Protein AF-A0A920LIJ8-F1 (afdb_monomer)

Sequence (121 aa):
MHGLKQLSFRNLSQPGGPEFSIERVKEIASGYSITDGFDEYGEPIERSMLPSDRFPRPYGSKEEAKGANNGAYPPDLSLIVKARADGYNYLYSLLKGYEEEIPEDLDIGDLSYNPGIPVEQ

Foldseek 3Di:
DAAQQVDFLLCCCDPPHVNDDQVVSQVVQQVDKDFPFADPVRHTDIHGGGRRDGDDDPDPDQVRCCVVPVNDGHYHPNCQLVVDVVRPVLVVQQVVQQVDDDPPPDDPDPDGDGPSDDDDD

pLDDT: mean 92.86, std 7.96, range [38.09, 98.38]

Nearest PDB structures (foldseek):
  8bel-assembly1_E  TM=9.350E-01  e=2.319E-11  Arabidopsis thaliana
  8ab6-assembly1_D  TM=9.173E-01  e=4.296E-11  Yarrowia lipolytica
  7jrg-assembly1_D  TM=9.279E-01  e=4.601E-11  Vigna radiata var. radiata
  8uge-assembly1_3D  TM=9.214E-01  e=6.050E-11  Sus scrofa
  4d6u-assembly1_D  TM=9.273E-01  e=1.690E-10  Bos taurus

Secondary structure (DSSP, 8-state):
----TT-BGGGGGSTTTT---HHHHHHHHHTSEEEEEE-TTSPEEEEE--TTSBPPPS-SSHHHHHHTTTT--PPP-TTTTTSSTTHHHHHHHHHHGGGSPPPTT---TTSPP-TTSPPP-

Structure (mmCIF, N/CA/C/O backbone):
data_AF-A0A920LIJ8-F1
#
_entry.id   AF-A0A920LIJ8-F1
#
loop_
_atom_site.group_PDB
_atom_site.id
_atom_site.type_symbol
_atom_site.label_atom_id
_atom_site.label_alt_id
_atom_site.label_comp_id
_atom_site.label_asym_id
_atom_site.label_entity_id
_atom_site.label_seq_id
_atom_site.pdbx_PDB_ins_code
_atom_site.Cartn_x
_atom_site.Cartn_y
_atom_site.Cartn_z
_atom_site.occupancy
_atom_site.B_iso_or_equiv
_atom_site.auth_seq_id
_atom_site.auth_comp_id
_atom_site.auth_asym_id
_atom_site.aut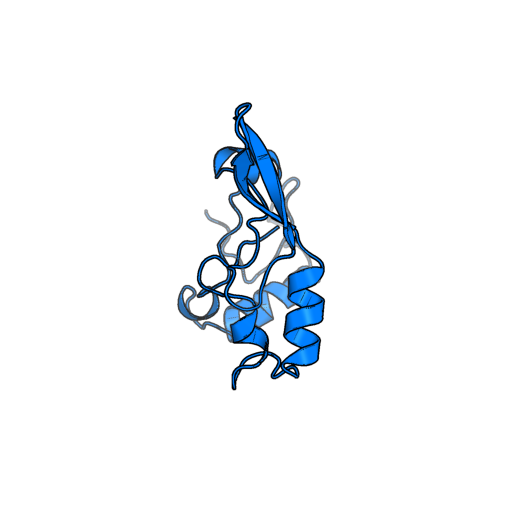h_atom_id
_atom_site.pdbx_PDB_model_num
ATOM 1 N N . MET A 1 1 ? 8.549 2.846 -1.096 1.00 84.56 1 MET A N 1
ATOM 2 C CA . MET A 1 1 ? 7.419 2.320 -0.273 1.00 84.56 1 MET A CA 1
ATOM 3 C C . MET A 1 1 ? 6.084 2.613 -0.963 1.00 84.56 1 MET A C 1
ATOM 5 O O . MET A 1 1 ? 6.006 3.616 -1.656 1.00 84.56 1 MET A O 1
ATOM 9 N N . HIS A 1 2 ? 5.046 1.782 -0.794 1.00 95.81 2 HIS A N 1
ATOM 10 C CA . HIS A 1 2 ? 3.748 1.926 -1.487 1.00 95.81 2 HIS A CA 1
ATOM 11 C C . HIS A 1 2 ? 2.581 2.255 -0.544 1.00 95.81 2 HIS A C 1
ATOM 13 O O . HIS A 1 2 ? 2.604 1.884 0.625 1.00 95.81 2 HIS A O 1
ATOM 19 N N . GLY A 1 3 ? 1.545 2.924 -1.063 1.00 95.56 3 GLY A N 1
ATOM 20 C CA . GLY A 1 3 ? 0.296 3.199 -0.338 1.00 95.56 3 GLY A CA 1
ATOM 21 C C . GLY A 1 3 ? -0.810 2.164 -0.587 1.00 95.56 3 GLY A C 1
ATOM 22 O O . GLY A 1 3 ? -0.785 1.442 -1.585 1.00 95.56 3 GLY A O 1
ATOM 23 N N . LEU A 1 4 ? -1.801 2.134 0.314 1.00 96.06 4 LEU A N 1
ATOM 24 C CA . LEU A 1 4 ? -3.022 1.312 0.239 1.00 96.06 4 LEU A CA 1
ATOM 25 C C . LEU A 1 4 ? -4.276 2.146 0.559 1.00 96.06 4 LEU A C 1
ATOM 27 O O . LEU A 1 4 ? -5.109 1.779 1.391 1.00 96.06 4 LEU A O 1
ATOM 31 N N . LYS A 1 5 ? -4.411 3.316 -0.076 1.00 94.00 5 LYS A N 1
ATOM 32 C CA . LYS A 1 5 ? -5.365 4.371 0.321 1.00 94.00 5 LYS A CA 1
ATOM 33 C C . LYS A 1 5 ? -6.839 3.950 0.356 1.00 94.00 5 LYS A C 1
ATOM 35 O O . LYS A 1 5 ? -7.640 4.628 0.998 1.00 94.00 5 LYS A O 1
ATOM 40 N N . GLN A 1 6 ? -7.228 2.905 -0.378 1.00 95.06 6 GLN A N 1
ATOM 41 C CA . GLN A 1 6 ? -8.625 2.456 -0.434 1.00 95.06 6 GLN A CA 1
ATOM 42 C C . GLN A 1 6 ? -8.956 1.367 0.591 1.00 95.06 6 GLN A C 1
ATOM 44 O O . GLN A 1 6 ? -10.125 0.987 0.705 1.00 95.06 6 GLN A O 1
ATOM 49 N N . LEU A 1 7 ? -7.971 0.891 1.356 1.00 96.06 7 LEU A N 1
ATOM 50 C CA . LEU A 1 7 ? -8.144 -0.157 2.355 1.00 96.06 7 LEU A CA 1
ATOM 51 C C . LEU A 1 7 ? -8.078 0.415 3.776 1.00 96.06 7 LEU A C 1
ATOM 53 O O . LEU A 1 7 ? -7.325 1.342 4.074 1.00 96.06 7 LEU A O 1
ATOM 57 N N . SER A 1 8 ? -8.919 -0.136 4.642 1.00 97.38 8 SER A N 1
ATOM 58 C CA . SER A 1 8 ? -8.900 0.047 6.093 1.00 97.38 8 SER A CA 1
ATOM 59 C C . SER A 1 8 ? -8.432 -1.239 6.768 1.00 97.38 8 SER A C 1
ATOM 61 O O . SER A 1 8 ? -8.547 -2.318 6.184 1.00 97.38 8 SER A O 1
ATOM 63 N N . PHE A 1 9 ? -7.991 -1.163 8.023 1.00 97.88 9 PHE A N 1
ATOM 64 C CA . PHE A 1 9 ? -7.546 -2.348 8.769 1.00 97.88 9 PHE A CA 1
ATOM 65 C C . PHE A 1 9 ? -8.623 -3.438 8.866 1.00 97.88 9 PHE A C 1
ATOM 67 O O . PHE A 1 9 ? -8.315 -4.618 8.740 1.00 97.88 9 PHE A O 1
ATOM 74 N N . ARG A 1 10 ? -9.907 -3.073 8.971 1.00 97.19 10 ARG A N 1
ATOM 75 C CA . ARG A 1 10 ? -11.046 -4.011 8.955 1.00 97.19 10 ARG A CA 1
ATOM 76 C C . ARG A 1 10 ? -11.120 -4.877 7.698 1.00 97.19 10 ARG A C 1
ATOM 78 O O . ARG A 1 10 ? -11.770 -5.911 7.726 1.00 97.19 10 ARG A O 1
ATOM 85 N N . ASN A 1 11 ? -10.500 -4.462 6.590 1.00 97.06 11 ASN A N 1
ATOM 86 C CA . ASN A 1 11 ? -10.446 -5.290 5.388 1.00 97.06 11 ASN A CA 1
ATOM 87 C C . ASN A 1 11 ? -9.544 -6.520 5.588 1.00 97.06 11 ASN A C 1
ATOM 89 O O . ASN A 1 11 ? -9.700 -7.495 4.864 1.00 97.0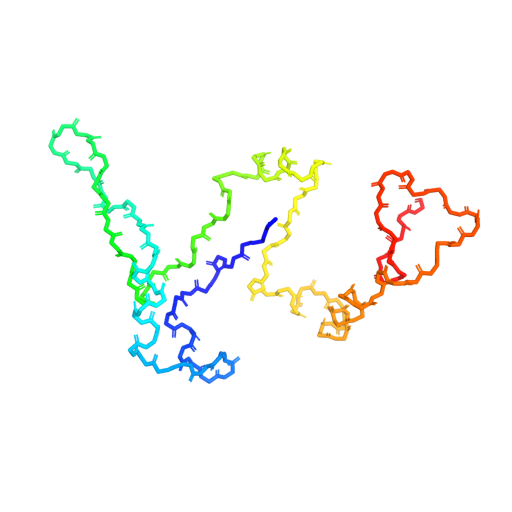6 11 ASN A O 1
ATOM 93 N N . LEU A 1 12 ? -8.656 -6.519 6.590 1.00 97.25 12 LEU A N 1
ATOM 94 C CA . LEU A 1 12 ? -7.791 -7.658 6.896 1.00 97.25 12 LEU A CA 1
ATOM 95 C C . LEU A 1 12 ? -8.548 -8.875 7.447 1.00 97.25 12 LEU A C 1
ATOM 97 O O . LEU A 1 12 ? -8.038 -9.986 7.348 1.00 97.25 12 LEU A O 1
ATOM 101 N N . SER A 1 13 ? -9.747 -8.685 8.008 1.00 97.62 13 SER A N 1
ATOM 102 C CA . SER A 1 13 ? -10.610 -9.780 8.477 1.00 97.62 13 SER A CA 1
ATOM 103 C C . SER A 1 13 ? -11.663 -10.204 7.453 1.00 97.62 13 SER A C 1
ATOM 105 O O . SER A 1 13 ? -12.498 -11.055 7.750 1.00 97.62 13 SER A O 1
ATOM 107 N N . GLN A 1 14 ? -11.698 -9.580 6.272 1.00 95.75 14 GLN A N 1
ATOM 108 C CA . GLN A 1 14 ? -12.705 -9.885 5.258 1.00 95.75 14 GLN A CA 1
ATOM 109 C C . GLN A 1 14 ? -12.282 -11.070 4.380 1.00 95.75 14 GLN A C 1
ATOM 111 O O . GLN A 1 14 ? -11.085 -11.226 4.120 1.00 95.75 14 GLN A O 1
ATOM 116 N N . PRO A 1 15 ? -13.255 -11.849 3.863 1.00 95.06 15 PRO A N 1
ATOM 117 C CA . PRO A 1 15 ? -12.992 -12.885 2.870 1.00 95.06 15 PRO A CA 1
ATOM 118 C C . PRO A 1 15 ? -12.218 -12.340 1.666 1.00 95.06 15 PRO A C 1
ATOM 120 O O . PRO A 1 15 ? -12.545 -11.267 1.148 1.00 95.06 15 PRO A O 1
ATOM 123 N N . GLY A 1 16 ? -11.199 -13.078 1.221 1.00 85.88 16 GLY A N 1
ATOM 124 C CA . GLY A 1 16 ? -10.316 -12.659 0.124 1.00 85.88 16 GLY A CA 1
ATOM 125 C C . GLY A 1 16 ? -9.215 -11.666 0.523 1.00 85.88 16 GLY A C 1
ATOM 126 O O . GLY A 1 16 ? -8.438 -11.244 -0.335 1.00 85.88 16 GLY A O 1
ATOM 127 N N . GLY A 1 17 ? -9.139 -11.289 1.803 1.00 85.81 17 GLY A N 1
ATOM 128 C CA . GLY A 1 17 ? -7.952 -10.705 2.425 1.00 85.81 17 GLY A CA 1
ATOM 129 C C . GLY A 1 17 ? -7.109 -11.776 3.138 1.00 85.81 17 GLY A C 1
ATOM 130 O O . GLY A 1 17 ? -7.155 -12.946 2.772 1.00 85.81 17 GLY A O 1
ATOM 131 N N . PRO A 1 18 ? -6.350 -11.399 4.181 1.00 94.38 18 PRO A N 1
ATOM 132 C CA . PRO A 1 18 ? -5.661 -12.349 5.063 1.00 94.38 18 PRO A CA 1
ATOM 133 C C . PRO A 1 18 ? -6.574 -13.123 6.025 1.00 94.38 18 PRO A C 1
ATOM 135 O O . PRO A 1 18 ? -6.098 -14.037 6.691 1.00 94.38 18 PRO A O 1
ATOM 138 N N . GLU A 1 19 ? -7.849 -12.733 6.133 1.00 97.38 19 GLU A N 1
ATOM 139 C CA . GLU A 1 19 ? -8.865 -13.388 6.973 1.00 97.38 19 GLU A CA 1
ATOM 140 C C . GLU A 1 19 ? -8.447 -13.523 8.450 1.00 97.38 19 GLU A C 1
ATOM 142 O O . GLU A 1 19 ? -8.727 -14.510 9.129 1.00 97.38 19 GLU A O 1
ATOM 147 N N . PHE A 1 20 ? -7.771 -12.496 8.973 1.00 98.19 20 PHE A N 1
ATOM 148 C CA . PHE A 1 20 ? -7.368 -12.444 10.376 1.00 98.19 20 PHE A CA 1
ATOM 149 C C . PHE A 1 20 ? -8.567 -12.340 11.325 1.00 98.19 20 PHE A C 1
ATOM 151 O O . PHE A 1 20 ? -9.609 -11.775 10.984 1.00 98.19 20 PHE A O 1
ATOM 158 N N . SER A 1 21 ? -8.389 -12.819 12.562 1.00 98.12 21 SER A N 1
ATOM 159 C CA . SER A 1 21 ? -9.374 -12.607 13.624 1.00 98.12 21 SER A CA 1
ATOM 160 C C . SER A 1 21 ? -9.563 -11.116 13.916 1.00 98.12 21 SER A C 1
ATOM 162 O O . SER A 1 21 ? -8.665 -10.294 13.705 1.00 98.12 21 SER A O 1
ATOM 164 N N . ILE A 1 22 ? -10.735 -10.751 14.438 1.00 97.00 22 ILE A N 1
ATOM 165 C CA . ILE A 1 22 ? -11.056 -9.358 14.782 1.00 97.00 22 ILE A CA 1
ATOM 166 C C . ILE A 1 22 ? -10.070 -8.828 15.832 1.00 97.00 22 ILE A C 1
ATOM 168 O O . ILE A 1 22 ? -9.654 -7.671 15.765 1.00 97.00 22 ILE A O 1
ATOM 172 N N . GLU A 1 23 ? -9.671 -9.677 16.775 1.00 97.94 23 GLU A N 1
ATOM 173 C CA . GLU A 1 23 ? -8.677 -9.383 17.807 1.00 97.94 23 GLU A CA 1
ATOM 174 C C . GLU A 1 23 ? -7.332 -9.049 17.162 1.00 97.94 23 GLU A C 1
ATOM 176 O O . GLU A 1 23 ? -6.762 -7.996 17.446 1.00 97.94 23 GLU A O 1
ATOM 181 N N . ARG A 1 24 ? -6.883 -9.866 16.201 1.00 98.19 24 ARG A N 1
ATOM 182 C CA . ARG A 1 24 ? -5.627 -9.627 15.489 1.00 98.19 24 ARG A CA 1
ATOM 183 C C . ARG A 1 24 ? -5.665 -8.340 14.669 1.00 98.19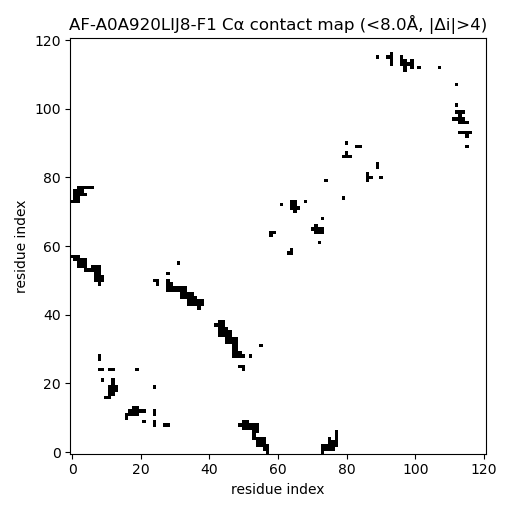 24 ARG A C 1
ATOM 185 O O . ARG A 1 24 ? -4.675 -7.616 14.616 1.00 98.19 24 ARG A O 1
ATOM 192 N N . VAL A 1 25 ? -6.797 -8.017 14.046 1.00 98.38 25 VAL A N 1
ATOM 193 C CA . VAL A 1 25 ? -6.951 -6.747 13.320 1.00 98.38 25 VAL A CA 1
ATOM 194 C C . VAL A 1 25 ? -6.873 -5.547 14.263 1.00 98.38 25 VAL A C 1
ATOM 196 O O . VAL A 1 25 ? -6.235 -4.554 13.917 1.00 98.38 25 VAL A O 1
ATOM 199 N N . LYS A 1 26 ? -7.484 -5.628 15.451 1.00 98.12 26 LYS A N 1
ATOM 200 C CA . LYS A 1 26 ? -7.376 -4.576 16.475 1.00 98.12 26 LYS A CA 1
ATOM 201 C C . LYS A 1 26 ? -5.934 -4.401 16.944 1.00 98.12 26 LYS A C 1
ATOM 203 O O . LYS A 1 26 ? -5.486 -3.264 17.026 1.00 98.12 26 LYS A O 1
ATOM 208 N N . GLU A 1 27 ? -5.212 -5.496 17.184 1.00 98.38 27 GLU A N 1
ATOM 209 C CA . GLU A 1 27 ? -3.786 -5.451 17.535 1.00 98.38 27 GLU A CA 1
ATOM 210 C C . GLU A 1 27 ? -2.965 -4.749 16.450 1.00 98.38 27 GLU A C 1
ATOM 212 O O . GLU A 1 27 ? -2.244 -3.798 16.749 1.00 98.38 27 GLU A O 1
ATOM 217 N N . ILE A 1 28 ? -3.116 -5.170 15.186 1.00 97.88 28 ILE A N 1
ATOM 218 C CA . ILE A 1 28 ? -2.397 -4.576 14.050 1.00 97.88 28 ILE A CA 1
ATOM 219 C C . ILE A 1 28 ? -2.706 -3.082 13.943 1.00 97.88 28 ILE A C 1
ATOM 221 O O . ILE A 1 28 ? -1.776 -2.291 13.824 1.00 97.88 28 ILE A O 1
ATOM 225 N N . ALA A 1 29 ? -3.984 -2.689 14.007 1.00 98.12 29 ALA A N 1
ATOM 226 C CA . ALA A 1 29 ? -4.377 -1.284 13.935 1.00 98.12 29 ALA A CA 1
ATOM 227 C C . ALA A 1 29 ? -3.778 -0.478 15.099 1.00 98.12 29 ALA A C 1
ATOM 229 O O . ALA A 1 29 ? -3.183 0.572 14.877 1.00 98.12 29 ALA A O 1
ATOM 230 N N . SER A 1 30 ? -3.840 -1.006 16.324 1.00 97.88 30 SER A N 1
ATOM 231 C CA . SER A 1 30 ? -3.337 -0.316 17.517 1.00 97.88 30 SER A CA 1
ATOM 232 C C . SER A 1 30 ? -1.822 -0.079 17.522 1.00 97.88 30 SER A C 1
ATOM 234 O O . SER A 1 30 ? -1.349 0.783 18.259 1.00 97.88 30 SER A O 1
ATOM 236 N N . GLY A 1 31 ? -1.071 -0.802 16.680 1.00 97.44 31 GLY A N 1
ATOM 237 C CA . GLY A 1 31 ? 0.359 -0.581 16.456 1.00 97.44 31 GLY A CA 1
ATOM 238 C C . GLY A 1 31 ? 0.695 0.704 15.690 1.00 97.44 31 GLY A C 1
ATOM 239 O O . GLY A 1 31 ? 1.871 1.037 15.566 1.00 97.44 31 GLY A O 1
ATOM 2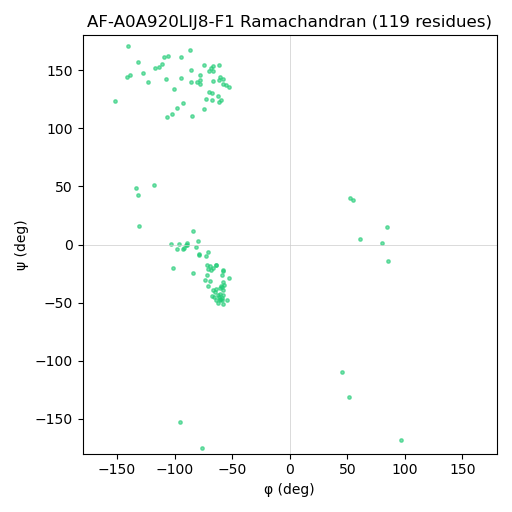40 N N . TYR A 1 32 ? -0.309 1.425 15.183 1.00 96.81 32 TYR A N 1
ATOM 241 C CA . TYR A 1 32 ? -0.155 2.698 14.480 1.00 96.81 32 TYR A CA 1
ATOM 242 C C . TYR A 1 32 ? -0.855 3.828 15.242 1.00 96.81 32 TYR A C 1
ATOM 244 O O . TYR A 1 32 ? -1.853 3.594 15.929 1.00 96.81 32 TYR A O 1
ATOM 252 N N . SER A 1 33 ? -0.364 5.060 15.083 1.00 95.69 33 SER A N 1
ATOM 253 C CA . SER A 1 33 ? -1.007 6.270 15.605 1.00 95.69 33 SER A CA 1
ATOM 254 C C . SER A 1 33 ? -1.55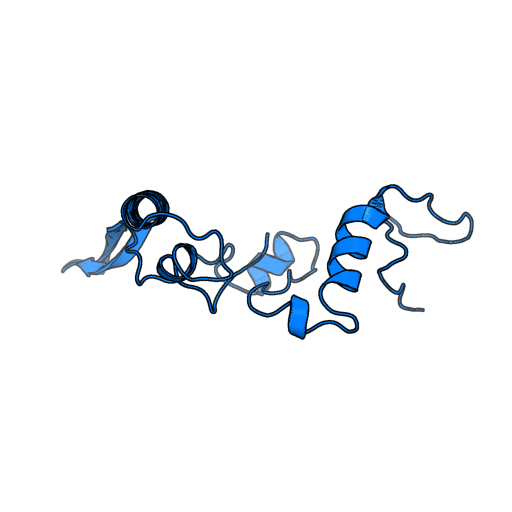6 7.153 14.485 1.00 95.69 33 SER A C 1
ATOM 256 O O . SER A 1 33 ? -1.113 7.081 13.335 1.00 95.69 33 SER A O 1
ATOM 258 N N . ILE A 1 34 ? -2.561 7.954 14.822 1.00 95.19 34 ILE A N 1
ATOM 259 C CA . ILE A 1 34 ? -3.132 8.984 13.961 1.00 95.19 34 ILE A CA 1
ATOM 260 C C . ILE A 1 34 ? -3.482 10.215 14.794 1.00 95.19 34 ILE A C 1
ATOM 262 O O . ILE A 1 34 ? -3.983 10.091 15.914 1.00 95.19 34 ILE A O 1
ATOM 266 N N . THR A 1 35 ? -3.292 11.391 14.204 1.00 94.81 35 THR A N 1
ATOM 267 C CA . THR A 1 35 ? -3.778 12.651 14.759 1.00 94.81 35 THR A CA 1
ATOM 268 C C . THR A 1 35 ? -5.308 12.698 14.727 1.00 94.81 35 THR A C 1
ATOM 270 O O . THR A 1 35 ? -5.923 12.560 13.667 1.00 94.81 35 THR A O 1
ATOM 273 N N . ASP A 1 36 ? -5.924 12.926 15.883 1.00 93.88 36 ASP A N 1
ATOM 274 C CA . ASP A 1 36 ? -7.369 12.965 16.121 1.00 93.88 36 ASP A CA 1
ATOM 275 C C . ASP A 1 36 ? -7.815 14.347 16.612 1.00 93.88 36 ASP A C 1
ATOM 277 O O . ASP A 1 36 ? -8.485 14.502 17.630 1.00 93.88 36 ASP A O 1
ATOM 281 N N . GLY A 1 37 ? -7.414 15.373 15.864 1.00 93.62 37 GLY A N 1
ATOM 282 C CA . GLY A 1 37 ? -7.709 16.769 16.168 1.00 93.62 37 GLY A CA 1
ATOM 283 C C . GLY A 1 37 ? -6.578 17.480 16.904 1.00 93.62 37 GLY A C 1
ATOM 284 O O . GLY A 1 37 ? -5.447 16.998 16.970 1.00 93.62 37 GLY A O 1
ATOM 285 N N . PHE A 1 38 ? -6.903 18.666 17.408 1.00 96.38 38 PHE A N 1
ATOM 286 C CA . PHE A 1 38 ? -5.988 19.544 18.126 1.00 96.38 38 PHE A CA 1
ATOM 287 C C . PHE A 1 38 ? -6.612 19.932 19.467 1.00 96.38 38 PHE A C 1
ATOM 289 O O . PHE A 1 38 ? -7.840 20.026 19.569 1.00 96.38 38 PHE A O 1
ATOM 296 N N . ASP A 1 39 ? -5.785 20.131 20.485 1.00 93.81 39 ASP A N 1
ATOM 297 C CA . ASP A 1 39 ? -6.229 20.586 21.799 1.00 93.81 39 ASP A CA 1
ATOM 298 C C . ASP A 1 39 ? -6.550 22.096 21.825 1.00 93.81 39 ASP A C 1
ATOM 300 O O . ASP A 1 39 ? -6.545 22.784 20.801 1.00 93.81 39 ASP A O 1
ATOM 304 N N . GLU A 1 40 ? -6.859 22.627 23.013 1.00 95.81 40 GLU A N 1
ATOM 305 C CA . GLU A 1 40 ? -7.186 24.048 23.205 1.00 95.81 40 GLU A CA 1
ATOM 306 C C . GLU A 1 40 ? -6.025 25.009 22.883 1.00 95.81 40 GLU A C 1
ATOM 308 O O . GLU A 1 40 ? -6.261 26.197 22.650 1.00 95.81 40 GLU A O 1
ATOM 313 N N . TYR A 1 41 ? -4.790 24.502 22.829 1.00 95.38 41 TYR A N 1
ATOM 314 C CA . TYR A 1 41 ? -3.581 25.251 22.488 1.00 95.38 41 TYR A CA 1
ATOM 315 C C . TYR A 1 41 ? -3.179 25.076 21.016 1.00 95.38 41 TYR A C 1
ATOM 317 O O . TYR A 1 41 ? -2.255 25.745 20.554 1.00 95.38 41 TYR A O 1
ATOM 325 N N . GLY A 1 42 ? -3.897 24.237 20.262 1.00 94.69 42 GLY A N 1
ATOM 326 C CA . GLY A 1 42 ? -3.599 23.932 18.866 1.00 94.69 42 GLY A CA 1
ATOM 327 C C . GLY A 1 42 ? -2.555 22.829 18.681 1.00 94.69 42 GLY A C 1
ATOM 328 O O . GLY A 1 42 ? -2.045 22.680 17.570 1.00 94.69 42 GLY A O 1
ATOM 329 N N . GLU A 1 43 ? -2.242 22.057 19.722 1.00 95.69 43 GLU A N 1
ATOM 330 C CA . GLU A 1 43 ? -1.308 20.932 19.650 1.00 95.69 43 GLU A CA 1
ATOM 331 C C . GLU A 1 43 ? -2.026 19.650 19.194 1.00 95.69 43 GLU A C 1
ATOM 333 O O . GLU A 1 43 ? -3.165 19.401 19.602 1.00 95.69 43 GLU A O 1
ATOM 338 N N . PRO A 1 44 ? -1.408 18.824 18.329 1.00 95.75 44 PRO A N 1
ATOM 339 C CA . PRO A 1 44 ? -2.038 17.620 17.800 1.00 95.75 44 PRO A CA 1
ATOM 340 C C . PRO A 1 44 ? -2.254 16.569 18.895 1.00 95.75 44 PRO A C 1
ATOM 342 O O . PRO A 1 44 ? -1.328 16.192 19.615 1.00 95.75 44 PRO A O 1
ATOM 345 N N . ILE A 1 45 ? -3.473 16.037 18.975 1.00 95.69 45 ILE A N 1
ATOM 346 C CA . ILE A 1 45 ? -3.805 14.914 19.856 1.00 95.69 45 ILE A CA 1
ATOM 347 C C . ILE A 1 45 ? -3.646 13.624 19.056 1.00 95.69 45 ILE A C 1
ATOM 349 O O . ILE A 1 45 ? -4.313 13.435 18.045 1.00 95.69 45 ILE A O 1
ATOM 353 N N . GLU A 1 46 ? -2.789 12.714 19.507 1.00 95.94 46 GLU A N 1
ATOM 354 C CA . GLU A 1 46 ? -2.598 11.407 18.872 1.00 95.94 46 GLU A CA 1
ATOM 355 C C . GLU A 1 46 ? -3.463 10.328 19.535 1.00 95.94 46 GLU A C 1
ATOM 357 O O . GLU A 1 46 ? -3.606 10.279 20.760 1.00 95.94 46 GLU A O 1
ATOM 362 N N . ARG A 1 47 ? -3.982 9.399 18.729 1.00 96.62 47 ARG A N 1
ATOM 363 C CA . ARG A 1 47 ? -4.626 8.168 19.207 1.00 96.62 47 ARG A CA 1
ATOM 364 C C . ARG A 1 47 ? -4.110 6.949 18.462 1.00 96.62 47 ARG A C 1
ATOM 366 O O . ARG A 1 47 ? -3.687 7.043 17.312 1.00 96.62 47 ARG A O 1
ATOM 373 N N . SER A 1 48 ? -4.236 5.778 19.078 1.00 97.94 48 SER A N 1
ATOM 374 C CA . SER A 1 48 ? -4.069 4.514 18.359 1.00 97.94 48 SER A CA 1
ATOM 375 C C . SER A 1 48 ? -5.113 4.374 17.247 1.00 97.94 48 SER A C 1
A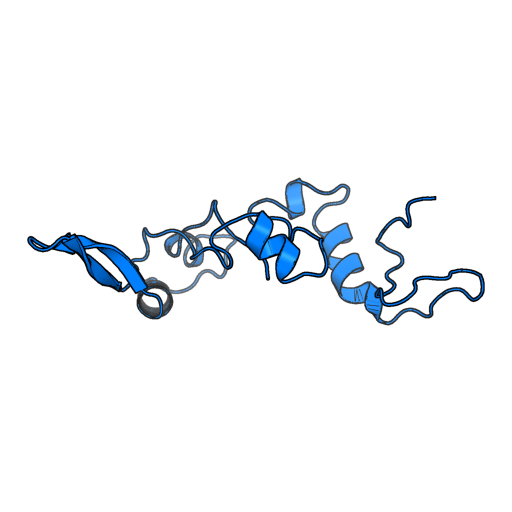TOM 377 O O . SER A 1 48 ? -6.286 4.738 17.415 1.00 97.94 48 SER A O 1
ATOM 379 N N . MET A 1 49 ? -4.699 3.822 16.109 1.00 98.38 49 MET A N 1
ATOM 380 C CA . MET A 1 49 ? -5.612 3.539 15.009 1.00 98.38 49 MET A CA 1
ATOM 381 C C . MET A 1 49 ? -6.569 2.392 15.360 1.00 98.38 49 MET A C 1
ATOM 383 O O . MET A 1 49 ? -6.260 1.459 16.104 1.00 98.38 49 MET A O 1
ATOM 387 N N . LEU A 1 50 ? -7.764 2.474 14.790 1.00 98.19 50 LEU A N 1
ATOM 388 C CA . LEU A 1 50 ? -8.866 1.537 14.940 1.00 98.19 50 LEU A CA 1
ATOM 389 C C . LEU A 1 50 ? -9.022 0.697 13.665 1.00 98.19 50 LEU A C 1
ATOM 391 O O . LEU A 1 50 ? -8.613 1.122 12.583 1.00 98.19 50 LEU A O 1
ATOM 395 N N . PRO A 1 51 ? -9.726 -0.449 13.723 1.00 98.12 51 PRO A N 1
ATOM 396 C CA . PRO A 1 51 ? -10.049 -1.225 12.526 1.00 98.12 51 PRO A CA 1
ATOM 397 C C . PRO A 1 51 ? -10.737 -0.418 11.406 1.00 98.12 51 PRO A C 1
ATOM 399 O O . PRO A 1 51 ? -10.610 -0.743 10.227 1.00 98.12 51 PRO A O 1
ATOM 402 N N . SER A 1 52 ? -11.491 0.632 11.739 1.00 97.25 52 SER A N 1
ATOM 403 C CA . SER A 1 52 ? -12.143 1.501 10.752 1.00 97.25 52 SER A CA 1
ATOM 404 C C . SER A 1 52 ? -11.176 2.412 9.993 1.00 97.25 52 SER A C 1
ATOM 406 O O . SER A 1 52 ? -11.483 2.793 8.858 1.00 97.25 52 SER A O 1
ATOM 408 N N . ASP A 1 53 ? -10.028 2.743 10.584 1.00 97.94 53 ASP A N 1
ATOM 409 C CA . ASP A 1 53 ? -9.070 3.676 10.000 1.00 97.94 53 ASP A CA 1
ATOM 410 C C . ASP A 1 53 ? -8.402 3.091 8.752 1.00 97.94 53 ASP A C 1
ATOM 412 O O . ASP A 1 53 ? -8.294 1.872 8.563 1.00 97.94 53 ASP A O 1
ATOM 416 N N . ARG A 1 54 ? -8.000 3.991 7.854 1.00 97.06 54 ARG A N 1
ATOM 417 C CA . ARG A 1 54 ? -7.262 3.657 6.632 1.00 97.06 54 ARG A CA 1
ATOM 418 C C . ARG A 1 54 ? -5.815 3.323 6.970 1.00 97.06 54 ARG A C 1
ATOM 420 O O . ARG A 1 54 ? -5.280 3.834 7.948 1.00 97.06 54 ARG A O 1
ATOM 427 N N . PHE A 1 55 ? -5.172 2.527 6.118 1.00 96.56 55 PHE A N 1
ATOM 428 C CA . PHE A 1 55 ? -3.729 2.336 6.241 1.00 96.56 55 PHE A CA 1
ATOM 429 C C . PHE A 1 55 ? -2.994 3.682 6.153 1.00 96.56 55 PHE A C 1
ATOM 431 O O . PHE A 1 55 ? -3.348 4.511 5.300 1.00 96.56 55 PHE A O 1
ATOM 438 N N . PRO A 1 56 ? -1.971 3.901 6.999 1.00 95.00 56 PRO A N 1
ATOM 439 C CA . PRO A 1 56 ? -1.173 5.114 6.951 1.00 95.00 56 PRO A CA 1
ATOM 440 C C . PRO A 1 56 ? -0.485 5.240 5.592 1.00 95.00 56 PRO A C 1
ATOM 442 O O . PRO A 1 56 ? -0.079 4.253 4.969 1.00 95.00 56 PRO A O 1
ATOM 445 N N . ARG A 1 57 ? -0.367 6.477 5.110 1.00 94.00 57 ARG A N 1
ATOM 446 C CA . ARG A 1 57 ? 0.395 6.753 3.891 1.00 94.00 57 ARG A CA 1
ATOM 447 C C . ARG A 1 57 ? 1.887 6.744 4.230 1.00 94.00 57 ARG A C 1
ATOM 449 O O . ARG A 1 57 ? 2.258 7.327 5.242 1.00 94.00 57 ARG A O 1
ATOM 456 N N . PRO A 1 58 ? 2.744 6.150 3.382 1.00 94.44 58 PRO A N 1
ATOM 457 C CA . PRO A 1 58 ? 4.186 6.127 3.626 1.00 94.44 58 PRO A CA 1
ATOM 458 C C . PRO A 1 58 ? 4.863 7.488 3.420 1.00 94.44 58 PRO A C 1
ATOM 460 O O . PRO A 1 58 ? 5.991 7.663 3.859 1.00 94.44 58 PRO A O 1
ATOM 463 N N . TYR A 1 59 ? 4.196 8.416 2.729 1.00 95.56 59 TYR A N 1
ATOM 464 C CA . TYR A 1 59 ? 4.690 9.757 2.420 1.00 95.56 59 TYR A CA 1
ATOM 465 C C . TYR A 1 59 ? 3.550 10.767 2.589 1.00 95.56 59 TYR A C 1
ATOM 467 O O . TYR A 1 59 ? 2.390 10.448 2.282 1.00 95.56 59 TYR A O 1
ATOM 475 N N . GLY A 1 60 ? 3.873 11.981 3.034 1.00 93.38 60 GLY A N 1
ATOM 476 C CA . GLY A 1 60 ? 2.932 13.091 3.184 1.00 93.38 60 GLY A CA 1
ATOM 477 C C . GLY A 1 60 ? 2.515 13.710 1.847 1.00 93.38 60 GLY A C 1
ATOM 478 O O . GLY A 1 60 ? 1.370 14.145 1.701 1.00 93.38 60 GLY A O 1
ATOM 479 N N . SER A 1 61 ? 3.395 13.686 0.840 1.00 94.31 61 SER A N 1
ATOM 480 C CA . SER A 1 61 ? 3.118 14.216 -0.505 1.00 94.31 61 SER A CA 1
ATOM 481 C C . SER A 1 61 ? 3.688 13.359 -1.643 1.00 94.31 61 SER A C 1
ATOM 483 O O . SER A 1 61 ? 4.439 12.400 -1.439 1.00 94.31 61 SER A O 1
ATOM 485 N N . LYS A 1 62 ? 3.306 13.693 -2.884 1.00 94.69 62 LYS A N 1
ATOM 486 C CA . LYS A 1 62 ? 3.835 13.037 -4.092 1.00 94.69 62 LYS A CA 1
ATOM 487 C C . LYS A 1 62 ? 5.292 13.431 -4.332 1.00 94.69 62 LYS A C 1
ATOM 489 O O . LYS A 1 62 ? 6.078 12.613 -4.799 1.00 94.69 62 LYS A O 1
ATOM 494 N N . GLU A 1 63 ? 5.633 14.671 -4.022 1.00 96.62 63 GLU A N 1
ATOM 495 C CA . GLU A 1 63 ? 6.961 15.259 -4.161 1.00 96.62 63 GLU A CA 1
ATOM 496 C C . GLU A 1 63 ? 7.933 14.604 -3.182 1.00 96.62 63 GLU A C 1
ATOM 498 O O . GLU A 1 63 ? 9.017 14.197 -3.586 1.00 96.62 63 GLU A O 1
ATOM 503 N N . GLU A 1 64 ? 7.506 14.407 -1.934 1.00 96.88 64 GLU A N 1
ATOM 504 C CA . GLU A 1 64 ? 8.265 13.668 -0.924 1.00 96.88 64 GLU A CA 1
ATOM 505 C C . GLU A 1 64 ? 8.503 12.220 -1.365 1.00 96.88 64 GLU A C 1
ATOM 507 O O . GLU A 1 64 ? 9.636 11.739 -1.355 1.00 96.88 64 GLU A O 1
ATOM 512 N N . ALA A 1 65 ? 7.452 11.547 -1.847 1.00 96.69 65 ALA A N 1
ATOM 513 C CA . ALA A 1 65 ? 7.566 10.194 -2.377 1.00 96.69 65 ALA A CA 1
ATOM 514 C C . ALA A 1 65 ? 8.570 10.119 -3.538 1.00 96.69 65 ALA A C 1
ATOM 516 O O . ALA A 1 65 ? 9.395 9.213 -3.573 1.00 96.69 65 ALA A O 1
ATOM 517 N N . LYS A 1 66 ? 8.549 11.078 -4.468 1.00 96.38 66 LYS A N 1
ATOM 518 C CA . LYS A 1 66 ? 9.529 11.137 -5.561 1.00 96.38 66 LYS A CA 1
ATOM 519 C C . LYS A 1 66 ? 10.943 11.404 -5.061 1.00 96.38 66 LYS A C 1
ATOM 521 O O . LYS A 1 66 ? 11.869 10.727 -5.498 1.00 96.38 66 LYS A O 1
ATOM 526 N N . GLY A 1 67 ? 11.108 12.354 -4.143 1.00 96.56 67 GLY A N 1
ATOM 527 C CA . GLY A 1 67 ? 12.405 12.685 -3.553 1.00 96.56 67 GLY A CA 1
ATOM 528 C C . GLY A 1 67 ? 13.055 11.479 -2.874 1.00 96.56 67 GLY A C 1
ATOM 529 O O . GLY A 1 67 ? 14.248 11.256 -3.038 1.00 96.56 67 GLY A O 1
ATOM 530 N N . ALA A 1 68 ? 12.258 10.648 -2.199 1.00 96.12 68 ALA A N 1
ATOM 531 C CA . ALA A 1 68 ? 12.730 9.434 -1.535 1.00 96.12 68 ALA A CA 1
ATOM 532 C C . ALA A 1 68 ? 12.965 8.229 -2.473 1.00 96.12 68 ALA A C 1
ATOM 534 O O . ALA A 1 68 ? 13.476 7.210 -2.017 1.00 96.12 68 ALA A O 1
ATOM 535 N N . ASN A 1 69 ? 12.562 8.295 -3.748 1.00 95.25 69 ASN A N 1
ATOM 536 C CA . ASN A 1 69 ? 12.642 7.172 -4.697 1.00 95.25 69 ASN A CA 1
ATOM 537 C C . ASN A 1 69 ? 13.262 7.608 -6.043 1.00 95.25 69 ASN A C 1
ATOM 539 O O . ASN A 1 69 ? 12.761 7.238 -7.103 1.00 95.25 69 ASN A O 1
ATOM 543 N N . ASN A 1 70 ? 14.328 8.419 -6.017 1.00 92.75 70 ASN A N 1
ATOM 544 C CA . ASN A 1 70 ? 15.084 8.847 -7.209 1.00 92.75 70 ASN A CA 1
ATOM 545 C C . ASN A 1 70 ? 14.206 9.449 -8.327 1.00 92.75 70 ASN A C 1
ATOM 547 O O . ASN A 1 70 ? 14.387 9.180 -9.511 1.00 92.75 70 ASN A O 1
ATOM 551 N N . GLY A 1 71 ? 13.204 10.247 -7.951 1.00 92.81 71 GLY A N 1
ATOM 552 C CA . GLY A 1 71 ? 12.271 10.894 -8.878 1.00 92.81 71 GLY A CA 1
ATOM 553 C C . GLY A 1 71 ? 11.067 10.037 -9.288 1.00 92.81 71 GLY A C 1
ATOM 554 O O . GLY A 1 71 ? 10.075 10.587 -9.784 1.00 92.81 71 GLY A O 1
ATOM 555 N N . ALA A 1 72 ? 11.091 8.726 -9.033 1.00 93.12 72 ALA A N 1
ATOM 556 C CA . ALA A 1 72 ? 9.980 7.824 -9.318 1.00 93.12 72 ALA A CA 1
ATOM 557 C C . ALA A 1 72 ? 8.876 7.944 -8.258 1.00 93.12 72 ALA A C 1
ATOM 559 O O . ALA A 1 72 ? 9.136 8.087 -7.068 1.00 93.12 72 ALA A O 1
ATOM 560 N N . TYR A 1 73 ? 7.611 7.867 -8.677 1.00 95.00 73 TYR A N 1
ATOM 561 C CA . TYR A 1 73 ? 6.476 7.864 -7.751 1.00 95.00 73 TYR A CA 1
ATOM 562 C C . TYR A 1 73 ? 5.928 6.440 -7.580 1.00 95.00 73 TYR A C 1
ATOM 564 O O . TYR A 1 73 ? 5.351 5.915 -8.537 1.00 95.00 73 TYR A O 1
ATOM 572 N N . PRO A 1 74 ? 6.053 5.815 -6.392 1.00 95.75 74 PRO A N 1
ATOM 573 C CA . PRO A 1 74 ? 5.534 4.471 -6.170 1.00 95.75 74 PRO A CA 1
ATOM 574 C C . PRO A 1 74 ? 4.003 4.426 -6.336 1.00 95.75 74 PRO A C 1
ATOM 576 O O . PRO A 1 74 ? 3.298 5.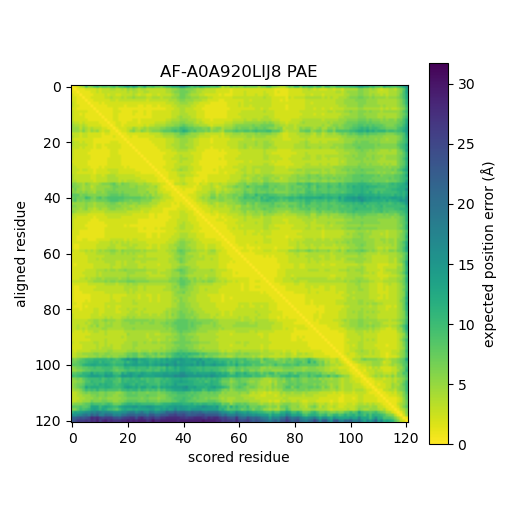214 -5.695 1.00 95.75 74 PRO A O 1
ATOM 579 N N . PRO A 1 75 ? 3.449 3.520 -7.164 1.00 95.19 75 PRO A N 1
ATOM 580 C CA . PRO A 1 75 ? 2.005 3.414 -7.348 1.00 95.19 75 PRO A CA 1
ATOM 581 C C . PRO A 1 75 ? 1.300 2.938 -6.072 1.00 95.19 75 PRO A C 1
ATOM 583 O O . PRO A 1 75 ? 1.844 2.149 -5.299 1.00 95.19 75 PRO A O 1
ATOM 586 N N . ASP A 1 76 ? 0.057 3.380 -5.877 1.00 96.69 76 ASP A N 1
ATOM 587 C CA . ASP A 1 76 ? -0.827 2.841 -4.840 1.00 96.69 76 ASP A CA 1
ATOM 588 C C . ASP A 1 76 ? -1.259 1.413 -5.203 1.00 96.69 76 ASP A C 1
ATOM 590 O O . ASP A 1 76 ? -1.698 1.158 -6.330 1.00 96.69 76 ASP A O 1
ATOM 594 N N . LEU A 1 77 ? -1.141 0.481 -4.255 1.00 96.62 77 LEU A N 1
ATOM 595 C CA . LEU A 1 77 ? -1.376 -0.939 -4.512 1.00 96.62 77 LEU A CA 1
ATOM 596 C C . LEU A 1 77 ? -2.826 -1.379 -4.290 1.00 96.62 77 LEU A C 1
ATOM 598 O O . LEU A 1 77 ? -3.139 -2.537 -4.552 1.00 96.62 77 LEU A O 1
ATOM 602 N N . SER A 1 78 ? -3.739 -0.485 -3.890 1.00 95.50 78 SER A N 1
ATOM 603 C CA . SER A 1 78 ? -5.121 -0.879 -3.557 1.00 95.50 78 SER A CA 1
ATOM 604 C C . SER A 1 78 ? -5.843 -1.578 -4.715 1.00 95.50 78 SER A C 1
ATOM 606 O O . SER A 1 78 ? -6.700 -2.425 -4.487 1.00 95.50 78 SER A O 1
ATOM 608 N N . LEU A 1 79 ? -5.517 -1.208 -5.959 1.00 95.62 79 LEU A N 1
ATOM 609 C CA . LEU A 1 79 ? -6.134 -1.743 -7.178 1.00 95.62 79 LEU A CA 1
ATOM 610 C C . LEU A 1 79 ? -5.101 -2.185 -8.221 1.00 95.62 79 LEU A C 1
ATOM 612 O O . LEU A 1 79 ? -5.451 -2.351 -9.387 1.00 95.62 79 LEU A O 1
ATOM 616 N N . ILE A 1 80 ? -3.834 -2.365 -7.843 1.00 95.88 80 ILE A N 1
ATOM 617 C CA . ILE A 1 80 ? -2.745 -2.549 -8.817 1.00 95.88 80 ILE A CA 1
ATOM 618 C C . ILE A 1 80 ? -2.940 -3.776 -9.714 1.00 95.88 80 ILE A C 1
ATOM 620 O O . ILE A 1 80 ? -2.692 -3.692 -10.912 1.00 95.88 80 ILE A O 1
ATOM 624 N N . VAL A 1 81 ? -3.500 -4.860 -9.164 1.00 94.94 81 VAL A N 1
ATOM 625 C CA . VAL A 1 81 ? -3.870 -6.076 -9.910 1.00 94.94 81 VAL A CA 1
ATOM 626 C C . VAL A 1 81 ? -4.875 -5.762 -11.022 1.00 94.94 81 VAL A C 1
ATOM 628 O O . VAL A 1 81 ? -4.811 -6.340 -12.095 1.00 94.94 81 VAL A O 1
ATOM 631 N N . LYS A 1 82 ? -5.812 -4.837 -10.794 1.00 94.25 82 LYS A N 1
ATOM 632 C CA . LYS A 1 82 ? -6.804 -4.432 -11.805 1.00 94.25 82 LYS A CA 1
ATOM 633 C C . LYS A 1 82 ? -6.267 -3.368 -12.762 1.00 94.25 82 LYS A C 1
ATOM 635 O O . LYS A 1 82 ? -6.786 -3.218 -13.860 1.00 94.25 82 LYS A O 1
ATOM 640 N N . ALA A 1 83 ? -5.271 -2.599 -12.332 1.00 95.44 83 ALA A N 1
ATOM 641 C CA . ALA A 1 83 ? -4.726 -1.460 -13.065 1.00 95.44 83 ALA A CA 1
ATOM 642 C C . ALA A 1 83 ? -3.582 -1.829 -14.026 1.00 95.44 83 ALA A C 1
ATOM 644 O O . ALA A 1 83 ? -2.982 -0.937 -14.632 1.00 95.44 83 ALA A O 1
ATOM 645 N N . ARG A 1 84 ? -3.222 -3.110 -14.127 1.00 93.62 84 ARG A N 1
ATOM 646 C CA . ARG A 1 84 ? -2.184 -3.618 -15.028 1.00 93.62 84 ARG A CA 1
ATOM 647 C C . ARG A 1 84 ? -2.775 -4.678 -15.944 1.00 93.62 84 ARG A C 1
ATOM 649 O O . ARG A 1 84 ? -3.595 -5.485 -15.508 1.00 93.62 84 ARG A O 1
ATOM 656 N N . ALA A 1 85 ? -2.364 -4.653 -17.211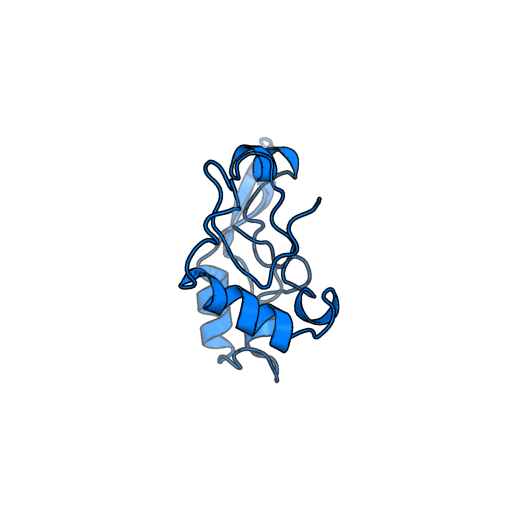 1.00 92.88 85 ALA A N 1
ATOM 657 C CA . ALA A 1 85 ? -2.690 -5.720 -18.147 1.00 92.88 85 ALA A CA 1
ATOM 658 C C . ALA A 1 85 ? -2.157 -7.050 -17.600 1.00 92.88 85 ALA A C 1
ATOM 660 O O . ALA A 1 85 ? -1.115 -7.069 -16.951 1.00 92.88 85 ALA A O 1
ATOM 661 N N . ASP A 1 86 ? -2.910 -8.131 -17.805 1.00 94.38 86 ASP A N 1
ATOM 662 C CA . ASP A 1 86 ? -2.609 -9.471 -17.271 1.00 94.38 86 ASP A CA 1
ATOM 663 C C . ASP A 1 86 ? -2.559 -9.573 -15.722 1.00 94.38 86 ASP A C 1
ATOM 665 O O . ASP A 1 86 ? -2.286 -10.621 -15.139 1.00 94.38 86 ASP A O 1
ATOM 669 N N . GLY A 1 87 ? -2.893 -8.482 -15.025 1.00 94.69 87 GLY A N 1
ATOM 670 C CA . GLY A 1 87 ? -3.180 -8.411 -13.597 1.00 94.69 87 GLY A CA 1
ATOM 671 C C . GLY A 1 87 ? -2.207 -9.145 -12.677 1.00 94.69 87 GLY A C 1
ATOM 672 O O . GLY A 1 87 ? -1.093 -8.682 -12.438 1.00 94.69 87 GLY A O 1
ATOM 673 N N . TYR A 1 88 ? -2.658 -10.251 -12.077 1.00 93.44 88 TYR A N 1
ATOM 674 C CA . TYR A 1 88 ? -1.863 -10.987 -11.091 1.00 93.44 88 TYR A CA 1
ATOM 675 C C . TYR A 1 88 ? -0.655 -11.694 -11.723 1.00 93.44 88 TYR A C 1
ATOM 677 O O . TYR A 1 88 ? 0.376 -11.792 -11.061 1.00 93.44 88 TYR A O 1
ATOM 685 N N . ASN A 1 89 ? -0.753 -12.129 -12.987 1.00 94.12 89 ASN A N 1
ATOM 686 C CA . ASN A 1 89 ? 0.364 -12.738 -13.711 1.00 94.12 89 ASN A CA 1
ATOM 687 C C . ASN A 1 89 ? 1.481 -11.711 -13.895 1.00 94.12 89 ASN A C 1
ATOM 689 O O . ASN A 1 89 ? 2.622 -11.975 -13.529 1.00 94.12 89 ASN A O 1
ATOM 693 N N . TYR A 1 90 ? 1.127 -10.500 -14.345 1.00 93.38 90 TYR A N 1
ATOM 694 C CA . TYR A 1 90 ? 2.076 -9.396 -14.480 1.00 93.38 90 TYR A CA 1
ATOM 695 C C . TYR A 1 90 ? 2.817 -9.114 -13.168 1.00 93.38 90 TYR A C 1
ATOM 697 O O . TYR A 1 90 ? 4.040 -9.015 -13.156 1.00 93.38 90 TYR A O 1
ATOM 705 N N . LEU A 1 91 ? 2.096 -9.018 -12.047 1.00 93.69 91 LEU A N 1
ATOM 706 C CA . LEU A 1 91 ? 2.720 -8.745 -10.748 1.00 93.69 91 LEU A CA 1
ATOM 707 C C . LEU A 1 91 ? 3.608 -9.892 -10.266 1.00 93.69 91 LEU A C 1
ATOM 709 O O . LEU A 1 91 ? 4.664 -9.635 -9.692 1.00 93.69 91 LEU A O 1
ATOM 713 N N . TYR A 1 92 ? 3.193 -11.139 -10.489 1.00 93.12 92 TYR A N 1
ATOM 714 C CA . TYR A 1 92 ? 4.000 -12.305 -10.147 1.00 93.12 92 TYR A CA 1
ATOM 715 C C . TYR A 1 92 ? 5.316 -12.310 -10.931 1.00 93.12 92 TYR A C 1
ATOM 717 O O . TYR A 1 92 ? 6.385 -12.392 -10.326 1.00 93.12 92 TYR A O 1
ATOM 725 N N . SER A 1 93 ? 5.242 -12.145 -12.254 1.00 92.50 93 SER A N 1
ATOM 726 C CA . SER A 1 93 ? 6.417 -12.064 -13.125 1.00 92.50 93 SER A CA 1
ATOM 727 C C . SER A 1 93 ? 7.311 -10.883 -12.759 1.00 92.50 93 SER A C 1
ATOM 729 O O . SER A 1 93 ? 8.519 -11.050 -12.642 1.00 92.50 93 SER A O 1
ATOM 731 N N . LEU A 1 94 ? 6.732 -9.713 -12.479 1.00 93.25 94 LEU A N 1
ATOM 732 C CA . LEU A 1 94 ? 7.478 -8.534 -12.042 1.00 93.25 94 LEU A CA 1
ATOM 733 C C . LEU A 1 94 ? 8.262 -8.798 -10.750 1.00 93.25 94 LEU A C 1
ATOM 735 O O . LEU A 1 94 ? 9.434 -8.459 -10.664 1.00 93.25 94 LEU A O 1
ATOM 739 N N . LEU A 1 95 ? 7.655 -9.421 -9.740 1.00 93.12 95 LEU A N 1
ATOM 740 C CA . LEU A 1 95 ? 8.344 -9.688 -8.472 1.00 93.12 95 LEU A CA 1
ATOM 741 C C . LEU A 1 95 ? 9.425 -10.772 -8.583 1.00 93.12 95 LEU A C 1
ATOM 743 O O . LEU A 1 95 ? 10.303 -10.834 -7.726 1.00 93.12 95 LEU A O 1
ATOM 747 N N . LYS A 1 96 ? 9.352 -11.634 -9.602 1.00 91.50 96 LYS A N 1
ATOM 748 C CA . LYS A 1 96 ? 10.284 -12.751 -9.807 1.00 91.50 96 LYS A CA 1
ATOM 749 C C . LYS A 1 96 ? 11.352 -12.501 -10.870 1.00 91.50 96 LYS A C 1
ATOM 751 O O . LYS A 1 96 ? 12.383 -13.151 -10.824 1.00 91.50 96 LYS A O 1
ATOM 756 N N . GLY A 1 97 ? 11.145 -11.550 -11.776 1.00 90.56 97 GLY A N 1
ATOM 757 C CA . GLY A 1 97 ? 12.018 -11.320 -12.931 1.00 90.56 97 GLY A CA 1
ATOM 758 C C . GLY A 1 97 ? 13.307 -10.533 -12.667 1.00 90.56 97 GLY A C 1
ATOM 759 O O . GLY A 1 97 ? 14.024 -10.251 -13.615 1.00 90.56 97 GLY A O 1
ATOM 760 N N . TYR A 1 98 ? 13.609 -10.146 -11.423 1.00 90.81 98 TYR A N 1
ATOM 761 C CA . TYR A 1 98 ? 14.821 -9.36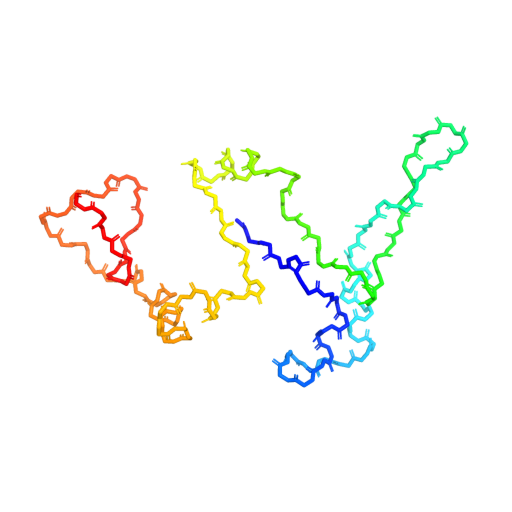9 -11.097 1.00 90.81 98 TYR A CA 1
ATOM 762 C C . TYR A 1 98 ? 16.099 -10.217 -10.962 1.00 90.81 98 TYR A C 1
ATOM 764 O O . TYR A 1 98 ? 17.167 -9.669 -10.708 1.00 90.81 98 TYR A O 1
ATOM 772 N N . GLU A 1 99 ? 15.997 -11.539 -11.095 1.00 84.94 99 GLU A N 1
ATOM 773 C CA . GLU A 1 99 ? 17.144 -12.461 -11.065 1.00 84.94 99 GLU A CA 1
ATOM 774 C C . GLU A 1 99 ? 17.720 -12.730 -12.468 1.00 84.94 99 GLU A C 1
ATOM 776 O O . GLU A 1 99 ? 18.713 -13.439 -12.600 1.00 84.94 99 GLU A O 1
ATOM 781 N N . GLU A 1 100 ? 17.098 -12.171 -13.509 1.00 83.69 100 GLU A N 1
ATOM 782 C CA . GLU A 1 100 ? 17.469 -12.384 -14.908 1.00 83.69 100 GLU A CA 1
ATOM 783 C C . GLU A 1 100 ? 18.698 -11.555 -15.304 1.00 83.69 100 GLU A C 1
ATOM 785 O O . GLU A 1 100 ? 18.893 -10.428 -14.838 1.00 83.69 100 GLU A O 1
ATOM 790 N N . GLU A 1 101 ? 19.524 -12.112 -16.192 1.00 86.94 101 GLU A N 1
ATOM 791 C CA . GLU A 1 101 ? 20.714 -11.431 -16.699 1.00 86.94 101 GLU A CA 1
ATOM 792 C C . GLU A 1 101 ? 20.337 -10.207 -17.543 1.00 86.94 101 GLU A C 1
ATOM 794 O O . GLU A 1 101 ? 19.387 -10.228 -18.329 1.00 86.94 101 GLU A O 1
ATOM 799 N N . ILE A 1 102 ? 21.107 -9.129 -17.382 1.00 89.88 102 ILE A N 1
ATOM 800 C CA . ILE A 1 102 ? 20.948 -7.912 -18.178 1.00 89.88 102 ILE A CA 1
ATOM 801 C C . ILE A 1 102 ? 21.471 -8.209 -19.593 1.00 89.88 102 ILE A C 1
ATOM 803 O O . ILE A 1 102 ? 22.624 -8.629 -19.715 1.00 89.88 102 ILE A O 1
ATOM 807 N N . PRO A 1 103 ? 20.676 -7.988 -20.658 1.00 89.94 103 PRO A N 1
ATOM 808 C CA . PRO A 1 103 ? 21.151 -8.128 -22.032 1.00 89.94 103 PRO A CA 1
ATOM 809 C C . PRO A 1 103 ? 22.391 -7.264 -22.296 1.00 89.94 103 PRO A C 1
ATOM 811 O O . PRO A 1 103 ? 22.440 -6.110 -21.875 1.00 89.94 103 PRO A O 1
ATOM 814 N N . GLU A 1 104 ? 23.385 -7.809 -23.004 1.00 89.25 104 GLU A N 1
ATOM 815 C CA . GLU A 1 104 ? 24.680 -7.139 -23.231 1.00 89.25 104 GLU A CA 1
ATOM 816 C C . GLU A 1 104 ? 24.556 -5.782 -23.946 1.00 89.25 104 GLU A C 1
ATOM 818 O O . GLU A 1 104 ? 25.413 -4.913 -23.791 1.00 89.25 104 GLU A O 1
ATOM 823 N N . ASP A 1 105 ? 23.500 -5.595 -24.734 1.00 89.69 105 ASP A N 1
ATOM 824 C CA . ASP A 1 105 ? 23.214 -4.392 -25.513 1.00 89.69 105 ASP A CA 1
ATOM 825 C C . ASP A 1 105 ? 22.397 -3.333 -24.752 1.00 89.69 105 ASP A C 1
ATOM 827 O O . ASP A 1 105 ? 22.123 -2.263 -25.303 1.00 89.69 105 ASP A O 1
ATOM 831 N N . LEU A 1 106 ? 22.025 -3.596 -23.495 1.00 88.81 106 LEU A N 1
ATOM 832 C CA . LEU A 1 106 ? 21.157 -2.726 -22.708 1.00 88.81 106 LEU A CA 1
ATOM 833 C C . LEU A 1 106 ? 21.926 -1.973 -21.611 1.00 88.81 106 LEU A C 1
ATOM 835 O O . LEU A 1 106 ? 22.297 -2.541 -20.585 1.00 88.81 106 LEU A O 1
ATOM 839 N N . ASP A 1 107 ? 22.085 -0.658 -21.784 1.00 89.25 107 ASP A N 1
ATOM 840 C CA . ASP A 1 107 ? 22.558 0.235 -20.721 1.00 89.25 107 ASP A CA 1
ATOM 841 C C . ASP A 1 107 ? 21.384 0.685 -19.839 1.00 89.25 107 ASP A C 1
ATOM 843 O O . ASP A 1 107 ? 20.513 1.444 -20.270 1.00 89.25 107 ASP A O 1
ATOM 847 N N . ILE A 1 108 ? 21.353 0.203 -18.597 1.00 86.19 108 ILE A N 1
ATOM 848 C CA . ILE A 1 108 ? 20.330 0.554 -17.600 1.00 86.19 108 ILE A CA 1
ATOM 849 C C . ILE A 1 108 ? 20.834 1.561 -16.553 1.00 86.19 108 ILE A C 1
ATOM 851 O O . ILE A 1 108 ? 20.076 1.931 -15.652 1.00 86.19 108 ILE A O 1
ATOM 855 N N . GLY A 1 109 ? 22.094 2.004 -16.643 1.00 87.81 109 GLY A N 1
ATOM 856 C CA . GLY A 1 109 ? 22.732 2.848 -15.631 1.00 87.81 109 GLY A CA 1
ATOM 857 C C . GLY A 1 109 ? 22.604 2.275 -14.213 1.00 87.81 109 GLY A C 1
ATOM 858 O O . GLY A 1 109 ? 22.845 1.094 -13.980 1.00 87.81 109 GLY A O 1
ATOM 859 N N . ASP A 1 110 ? 22.175 3.114 -13.266 1.00 87.62 110 ASP A N 1
ATOM 860 C CA . ASP A 1 110 ? 21.985 2.741 -11.853 1.00 87.62 110 ASP A CA 1
ATOM 861 C C . ASP A 1 110 ? 20.615 2.080 -11.561 1.00 87.62 110 ASP A C 1
ATOM 863 O O . ASP A 1 110 ? 20.203 1.965 -10.401 1.00 87.62 110 ASP A O 1
ATOM 867 N N . LEU A 1 111 ? 19.854 1.690 -12.592 1.00 89.12 111 LEU A N 1
ATOM 868 C CA . LEU A 1 111 ? 18.545 1.047 -12.438 1.00 89.12 111 LEU A CA 1
ATOM 869 C C . LEU A 1 111 ? 18.665 -0.476 -12.283 1.00 89.12 111 LEU A C 1
ATOM 871 O O . LEU A 1 111 ? 19.702 -1.086 -12.518 1.00 89.12 111 LEU A O 1
ATOM 875 N N . SER A 1 112 ? 17.563 -1.111 -11.881 1.00 90.31 112 SER A N 1
ATOM 876 C CA . SER A 1 112 ? 17.452 -2.571 -11.802 1.00 90.31 112 SER A CA 1
ATOM 877 C C . SER A 1 112 ? 16.696 -3.119 -13.010 1.00 90.31 112 SER A C 1
ATOM 879 O O . SER A 1 112 ? 15.624 -2.613 -13.348 1.00 90.31 112 SER A O 1
ATOM 881 N N . TYR A 1 113 ? 17.226 -4.175 -13.623 1.00 91.56 113 TYR A N 1
ATOM 882 C CA . TYR A 1 113 ? 16.619 -4.817 -14.785 1.00 91.56 113 TYR A CA 1
ATOM 883 C C . TYR A 1 113 ? 15.492 -5.775 -14.401 1.00 91.56 113 TYR A C 1
ATOM 885 O O . TYR A 1 113 ? 15.587 -6.513 -13.423 1.00 91.56 113 TYR A O 1
ATOM 893 N N . ASN A 1 114 ? 14.421 -5.762 -15.193 1.00 92.62 114 ASN A N 1
ATOM 894 C CA . ASN A 1 114 ? 13.355 -6.750 -15.129 1.00 92.62 114 ASN A CA 1
ATOM 895 C C . ASN A 1 114 ? 12.714 -6.889 -16.517 1.00 92.62 114 ASN A C 1
ATOM 897 O O . ASN A 1 114 ? 12.197 -5.893 -17.029 1.00 92.62 114 ASN A O 1
ATOM 901 N N . PRO A 1 115 ? 12.666 -8.090 -17.115 1.00 87.94 115 PRO A N 1
ATOM 902 C CA . PRO A 1 115 ? 12.142 -8.277 -18.469 1.00 87.94 115 PRO A CA 1
ATOM 903 C C . PRO A 1 115 ? 10.632 -8.007 -18.577 1.00 87.94 115 PRO A C 1
ATOM 905 O O . PRO A 1 115 ? 10.120 -7.753 -19.665 1.00 87.94 115 PRO A O 1
ATOM 908 N N . GLY A 1 116 ? 9.900 -8.050 -17.458 1.00 82.69 116 GLY A N 1
ATOM 909 C CA . GLY A 1 116 ? 8.479 -7.706 -17.394 1.00 82.69 116 GLY A CA 1
ATOM 910 C C . GLY A 1 116 ? 8.204 -6.199 -17.376 1.00 82.69 116 GLY A C 1
ATOM 911 O O . GLY A 1 116 ? 7.042 -5.794 -17.464 1.00 82.69 116 GLY A O 1
ATOM 912 N N . ILE A 1 117 ? 9.236 -5.359 -17.252 1.00 83.38 117 ILE A N 1
ATOM 913 C CA . ILE A 1 117 ? 9.124 -3.905 -17.378 1.00 83.38 117 ILE A CA 1
ATOM 914 C C . ILE A 1 117 ? 9.536 -3.527 -18.805 1.00 83.38 117 ILE A C 1
ATOM 916 O O . ILE A 1 117 ? 10.692 -3.732 -19.172 1.00 83.38 117 ILE A O 1
ATOM 920 N N . PRO A 1 118 ? 8.631 -2.952 -19.618 1.00 68.81 118 PRO A N 1
ATOM 921 C CA . PRO A 1 118 ? 9.015 -2.405 -20.909 1.00 68.81 118 PRO A CA 1
ATOM 922 C C . PRO A 1 118 ? 10.058 -1.306 -20.704 1.00 68.81 118 PRO A C 1
ATOM 924 O O . PRO A 1 118 ? 9.804 -0.346 -19.974 1.00 68.81 118 PRO A O 1
ATOM 927 N N . VAL A 1 119 ? 11.213 -1.438 -21.350 1.00 63.12 119 VAL A N 1
ATOM 928 C CA . VAL A 1 119 ? 12.150 -0.324 -21.492 1.00 63.12 119 VAL A CA 1
ATOM 929 C C . VAL A 1 119 ? 11.538 0.609 -22.535 1.00 63.12 119 VAL A C 1
ATOM 931 O O . VAL A 1 119 ? 11.287 0.181 -23.663 1.00 63.12 119 VAL A O 1
ATOM 934 N N . GLU A 1 120 ? 11.192 1.841 -22.157 1.00 55.25 120 GLU A N 1
ATOM 935 C CA . GLU A 1 120 ? 10.807 2.850 -23.151 1.00 55.25 120 GLU A CA 1
ATOM 936 C C . GLU A 1 120 ? 12.019 3.087 -24.070 1.00 55.25 120 GLU A C 1
ATOM 938 O O . GLU A 1 120 ? 13.108 3.380 -23.578 1.00 55.25 120 GLU A O 1
ATOM 943 N N . GLN A 1 121 ? 11.833 2.881 -25.382 1.00 38.09 121 GLN A N 1
ATOM 944 C CA . GLN A 1 121 ? 12.789 3.282 -26.424 1.00 38.09 121 GLN A CA 1
ATOM 945 C C . GLN A 1 121 ? 12.679 4.780 -26.700 1.00 38.09 121 GLN A C 1
ATOM 947 O O . GLN A 1 121 ? 11.528 5.277 -26.742 1.00 38.09 121 GLN A O 1
#

Radius of gyration: 19.17 Å; Cα contacts (8 Å, |Δi|>4): 147; chains: 1; bounding box: 38×39×50 Å

Mean predicted aligned error: 4.87 Å

Solvent-accessible surface area (backbone atoms only — not comparable to full-atom values): 7415 Å² total; per-residue (Å²): 124,62,32,36,81,84,40,32,36,52,50,39,49,30,89,94,50,80,54,40,53,73,68,57,32,41,54,61,21,47,75,38,74,41,76,72,56,58,51,99,87,67,50,76,36,73,40,65,35,47,33,82,39,57,51,76,66,81,49,97,45,70,65,55,37,9,68,76,44,85,67,43,68,65,64,58,56,66,51,41,48,78,75,37,80,72,21,64,60,46,52,52,48,52,76,60,30,62,80,58,82,76,59,93,89,62,87,61,79,96,60,85,64,37,85,74,54,84,78,86,128